Protein AF-A0A0N4WYB5-F1 (afdb_monomer)

Nearest PDB structures (foldseek):
  1hlv-assembly1_A  TM=8.922E-01  e=3.323E-01  Homo sapiens

Organism: Haemonchus placei (NCBI:txid6290)

InterPro domains:
  IPR006600 HTH CenpB-type DNA-binding domain [PF03221] (10-60)
  IPR006600 HTH CenpB-type DNA-binding domain [PS51253] (1-66)
  IPR009057 Homedomain-like superfamily [SSF46689] (5-60)

Radius of gyration: 11.36 Å; Cα contacts (8 Å, |Δi|>4): 43; chains: 1; bounding box: 26×22×30 Å

Sequence (66 aa):
LRVLNFKRLSALLREKVMEATEQGLTLSYAIVRHMAVRLNREHRLNEDFRASKSWIAKFVLECGGD

Structure (mmCIF, N/CA/C/O backbone):
data_AF-A0A0N4WYB5-F1
#
_entry.id   AF-A0A0N4WYB5-F1
#
loop_
_atom_site.group_PDB
_atom_site.id
_atom_site.type_symbol
_atom_site.label_atom_id
_atom_site.label_alt_id
_atom_site.label_comp_id
_atom_site.label_asym_id
_atom_site.label_entity_id
_atom_site.label_seq_id
_atom_site.pdbx_PDB_ins_code
_atom_site.Cartn_x
_atom_site.Cartn_y
_atom_site.Cartn_z
_atom_site.occupancy
_atom_site.B_iso_or_equiv
_atom_site.auth_seq_id
_atom_site.auth_comp_id
_atom_site.auth_asym_id
_atom_site.auth_atom_id
_atom_site.pdbx_PDB_model_num
ATOM 1 N N . LEU A 1 1 ? 15.804 -3.403 -11.055 1.00 77.38 1 LEU A N 1
ATOM 2 C CA . LEU A 1 1 ? 14.896 -2.256 -10.798 1.00 77.38 1 LEU A CA 1
ATOM 3 C C . LEU A 1 1 ? 13.495 -2.667 -10.345 1.00 77.38 1 LEU A C 1
ATOM 5 O O . LEU A 1 1 ? 13.120 -2.302 -9.242 1.00 77.38 1 LEU A O 1
ATOM 9 N N . ARG A 1 2 ? 12.739 -3.461 -11.117 1.00 83.31 2 ARG A N 1
ATOM 10 C CA . ARG A 1 2 ? 11.341 -3.822 -10.794 1.00 83.31 2 ARG A CA 1
ATOM 11 C C . ARG A 1 2 ? 11.122 -4.366 -9.370 1.00 83.31 2 ARG A C 1
ATOM 13 O O . ARG A 1 2 ? 10.239 -3.901 -8.664 1.00 83.31 2 ARG A O 1
ATOM 20 N N . VAL A 1 3 ? 11.966 -5.296 -8.912 1.00 86.56 3 VAL A N 1
ATOM 21 C CA . VAL A 1 3 ? 11.896 -5.849 -7.540 1.00 86.56 3 VAL A CA 1
ATOM 22 C C . VAL A 1 3 ? 12.088 -4.767 -6.470 1.00 86.56 3 VAL A C 1
ATOM 24 O O . VAL A 1 3 ? 11.371 -4.750 -5.473 1.00 86.56 3 VAL A O 1
ATOM 27 N N . LEU A 1 4 ? 13.024 -3.838 -6.683 1.00 92.12 4 LEU A N 1
ATOM 28 C CA . LEU A 1 4 ? 13.259 -2.713 -5.775 1.00 92.12 4 LEU A CA 1
ATOM 29 C C . LEU A 1 4 ? 12.046 -1.771 -5.742 1.00 92.12 4 LEU A C 1
ATOM 31 O O . LEU A 1 4 ? 11.626 -1.348 -4.669 1.00 92.12 4 LEU A O 1
ATOM 35 N N . ASN A 1 5 ? 11.435 -1.514 -6.899 1.00 93.50 5 ASN A N 1
ATOM 36 C CA . ASN A 1 5 ? 10.239 -0.682 -7.014 1.00 93.50 5 ASN A CA 1
ATOM 37 C C . ASN A 1 5 ? 9.033 -1.314 -6.306 1.00 93.50 5 ASN A C 1
ATOM 39 O O . ASN A 1 5 ? 8.282 -0.608 -5.638 1.00 93.50 5 ASN A O 1
ATOM 43 N N . PHE A 1 6 ? 8.872 -2.640 -6.373 1.00 90.81 6 PHE A N 1
A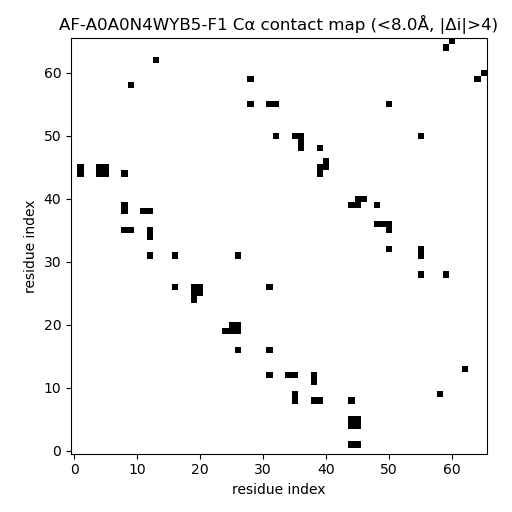TOM 44 C CA . PHE A 1 6 ? 7.865 -3.355 -5.581 1.00 90.81 6 PHE A CA 1
ATOM 45 C C . PHE A 1 6 ? 8.117 -3.259 -4.074 1.00 90.81 6 PHE A C 1
ATOM 47 O O . PHE A 1 6 ? 7.174 -3.021 -3.319 1.00 90.81 6 PHE A O 1
ATOM 54 N N . LYS A 1 7 ? 9.371 -3.406 -3.626 1.00 91.56 7 LYS A N 1
ATOM 55 C CA . LYS A 1 7 ? 9.727 -3.225 -2.209 1.00 91.56 7 LYS A CA 1
ATOM 56 C C . LYS A 1 7 ? 9.4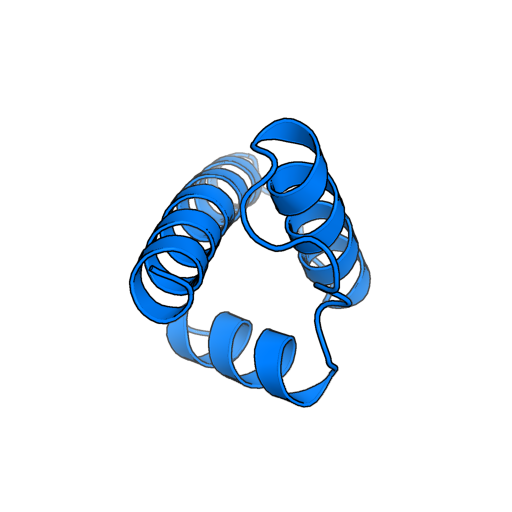00 -1.809 -1.732 1.00 91.56 7 LYS A C 1
ATOM 58 O O . LYS A 1 7 ? 8.774 -1.651 -0.690 1.00 91.56 7 LYS A O 1
ATOM 63 N N . ARG A 1 8 ? 9.750 -0.795 -2.529 1.00 95.19 8 ARG A N 1
ATOM 64 C CA . ARG A 1 8 ? 9.458 0.613 -2.231 1.00 95.19 8 ARG A CA 1
ATOM 65 C C . ARG A 1 8 ? 7.957 0.891 -2.168 1.00 95.19 8 ARG A C 1
ATOM 67 O O . ARG A 1 8 ? 7.506 1.523 -1.222 1.00 95.19 8 ARG A O 1
ATOM 74 N N . LEU A 1 9 ? 7.186 0.370 -3.123 1.00 95.31 9 LEU A N 1
ATOM 75 C CA . LEU A 1 9 ? 5.727 0.485 -3.110 1.00 95.31 9 LEU A CA 1
ATOM 76 C C . LEU A 1 9 ? 5.114 -0.167 -1.865 1.00 95.31 9 LEU A C 1
ATOM 78 O O . LEU A 1 9 ? 4.229 0.412 -1.246 1.00 95.31 9 LEU A O 1
ATOM 82 N N . SER A 1 10 ? 5.599 -1.352 -1.489 1.00 93.62 10 SER A N 1
ATOM 83 C CA . SER A 1 10 ? 5.102 -2.076 -0.312 1.00 93.62 10 SER A CA 1
ATOM 84 C C . SER A 1 10 ? 5.397 -1.315 0.983 1.00 93.62 10 SER A C 1
ATOM 86 O O . SER A 1 10 ? 4.550 -1.277 1.867 1.00 93.62 10 SER A O 1
ATOM 88 N N . ALA A 1 11 ? 6.566 -0.672 1.084 1.00 94.62 11 ALA A N 1
ATOM 89 C CA . ALA A 1 11 ? 6.920 0.161 2.232 1.00 94.62 11 ALA A CA 1
ATOM 90 C C . ALA A 1 11 ? 6.002 1.390 2.359 1.00 94.62 11 ALA A C 1
ATOM 92 O O . ALA A 1 11 ? 5.417 1.594 3.418 1.00 94.62 11 ALA A O 1
ATOM 93 N N . LEU A 1 12 ? 5.804 2.138 1.266 1.00 96.19 12 LEU A N 1
ATOM 94 C CA . LEU A 1 12 ? 4.903 3.301 1.234 1.00 96.19 12 LEU A CA 1
ATOM 95 C C . LEU A 1 12 ? 3.458 2.917 1.571 1.00 96.19 12 LEU A C 1
ATOM 97 O O . LEU A 1 12 ? 2.771 3.610 2.315 1.00 96.19 12 LEU A O 1
ATOM 101 N N . LEU A 1 13 ? 2.988 1.795 1.020 1.00 96.00 13 LEU A N 1
ATOM 102 C CA . LEU A 1 13 ? 1.647 1.301 1.303 1.00 96.00 13 LEU A CA 1
ATOM 103 C C . LEU A 1 13 ? 1.498 0.912 2.775 1.00 96.00 13 LEU A C 1
ATOM 105 O O . LEU A 1 13 ? 0.478 1.233 3.373 1.00 96.00 13 LEU A O 1
ATOM 109 N N . ARG A 1 14 ? 2.505 0.254 3.362 1.00 94.56 14 ARG A N 1
ATOM 110 C CA . ARG A 1 14 ? 2.491 -0.130 4.779 1.00 94.56 14 ARG A CA 1
ATOM 111 C C . ARG A 1 14 ? 2.427 1.088 5.692 1.00 94.56 14 ARG A C 1
ATOM 113 O O . ARG A 1 14 ? 1.627 1.080 6.616 1.00 94.56 14 ARG A O 1
ATOM 120 N N . GLU A 1 15 ? 3.204 2.127 5.407 1.00 94.56 15 GLU A N 1
ATOM 121 C CA . GLU A 1 15 ? 3.156 3.395 6.143 1.00 94.56 15 GLU A CA 1
ATOM 122 C C . GLU A 1 15 ? 1.740 3.992 6.130 1.00 94.56 15 GLU A C 1
ATOM 124 O O . GLU A 1 15 ? 1.164 4.234 7.185 1.00 94.56 15 GLU A O 1
ATOM 129 N N . LYS A 1 16 ? 1.110 4.097 4.951 1.00 94.12 16 LYS A N 1
ATOM 130 C CA . LYS A 1 16 ? -0.262 4.623 4.835 1.00 94.12 16 LYS A CA 1
ATOM 131 C C . LYS A 1 16 ? -1.333 3.748 5.471 1.00 94.12 16 LYS A C 1
ATOM 133 O O . LYS A 1 16 ? -2.327 4.269 5.969 1.00 94.12 16 LYS A O 1
ATOM 138 N N . VAL A 1 17 ? -1.153 2.432 5.444 1.00 92.50 17 VAL A N 1
ATOM 139 C CA . VAL A 1 17 ? -2.047 1.494 6.129 1.00 92.50 17 VAL A CA 1
ATOM 140 C C . VAL A 1 17 ? -1.928 1.657 7.644 1.00 92.50 17 VAL A C 1
ATOM 142 O O . VAL A 1 17 ? -2.954 1.737 8.307 1.00 92.50 17 VAL A O 1
ATOM 145 N N . MET A 1 18 ? -0.711 1.768 8.187 1.00 91.25 18 MET A N 1
ATOM 146 C CA . MET A 1 18 ? -0.498 1.992 9.622 1.00 91.25 18 MET A CA 1
ATOM 147 C C . MET A 1 18 ? -1.069 3.337 10.080 1.00 91.25 18 MET A C 1
ATOM 149 O O . MET A 1 18 ? -1.848 3.344 11.025 1.00 91.25 18 MET A O 1
ATOM 153 N N . GLU A 1 19 ? -0.792 4.435 9.364 1.00 93.06 19 GLU A N 1
ATOM 154 C CA . GLU A 1 19 ? -1.359 5.763 9.668 1.00 93.06 19 GLU A CA 1
ATOM 155 C C . GLU A 1 19 ? -2.897 5.729 9.753 1.00 93.06 19 GLU A C 1
ATOM 157 O O . GLU A 1 19 ? -3.496 6.323 10.647 1.00 93.06 19 GLU A O 1
ATOM 162 N N . ALA A 1 20 ? -3.554 5.038 8.817 1.00 90.8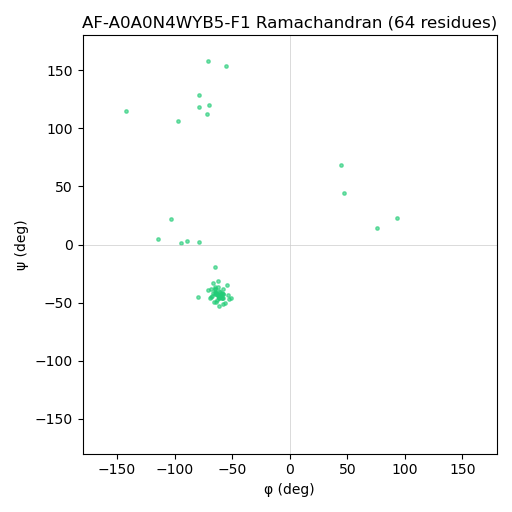8 20 ALA A N 1
ATOM 163 C CA . ALA A 1 20 ? -5.009 4.926 8.793 1.00 90.88 20 ALA A CA 1
ATOM 164 C C . ALA A 1 20 ? -5.545 4.032 9.925 1.00 90.88 20 ALA A C 1
ATOM 166 O O . ALA A 1 20 ? -6.554 4.374 10.542 1.00 90.88 20 ALA A O 1
ATOM 167 N N . THR A 1 21 ? -4.864 2.926 10.233 1.00 89.06 21 THR A N 1
ATOM 168 C CA . THR A 1 21 ? -5.213 2.059 11.368 1.00 89.06 21 THR A CA 1
ATOM 169 C C . THR A 1 21 ? -5.059 2.791 12.704 1.00 89.06 21 THR A C 1
ATOM 171 O O . THR A 1 21 ? -5.939 2.685 13.553 1.00 89.06 21 THR A O 1
ATOM 174 N N . GLU A 1 22 ? -3.997 3.582 12.885 1.00 92.12 22 GLU A N 1
ATOM 175 C CA . GLU A 1 22 ? -3.787 4.423 14.076 1.00 92.12 22 GLU A CA 1
ATOM 176 C C . GLU A 1 22 ? -4.881 5.489 14.239 1.00 92.12 22 GLU A C 1
ATOM 178 O O . GLU A 1 22 ? -5.265 5.825 15.356 1.00 92.12 22 GLU A O 1
ATOM 183 N N . GLN A 1 23 ? -5.446 5.971 13.129 1.00 92.50 23 GLN A N 1
ATOM 184 C CA . GLN A 1 23 ? -6.611 6.865 13.113 1.00 92.50 23 GLN A CA 1
ATOM 185 C C . GLN A 1 23 ? -7.949 6.132 13.335 1.00 92.50 23 GLN A C 1
ATOM 187 O O . GLN A 1 23 ? -9.008 6.757 13.280 1.00 92.50 23 GLN A O 1
ATOM 192 N N . GLY A 1 24 ? -7.931 4.815 13.566 1.00 89.75 24 GLY A N 1
ATOM 193 C CA . GLY A 1 24 ? -9.128 4.001 13.785 1.00 89.75 24 GLY A CA 1
ATOM 194 C C . GLY A 1 24 ? -9.920 3.686 12.513 1.00 89.75 24 GLY A C 1
ATOM 195 O O . GLY A 1 24 ? -11.068 3.247 12.597 1.00 89.75 24 GLY A O 1
ATOM 196 N N . LEU A 1 25 ? -9.345 3.900 11.324 1.00 88.81 25 LEU A N 1
ATOM 197 C CA . LEU A 1 25 ? -10.011 3.594 10.061 1.00 88.81 25 LEU A CA 1
ATOM 198 C C . LEU A 1 25 ? -9.939 2.094 9.766 1.00 88.81 25 LEU A C 1
ATOM 200 O O . LEU A 1 25 ? -8.867 1.494 9.719 1.00 88.81 25 LEU A O 1
ATOM 204 N N . THR A 1 26 ? -11.088 1.485 9.479 1.00 85.88 26 THR A N 1
ATOM 205 C CA . THR A 1 26 ? -11.130 0.109 8.977 1.00 85.88 26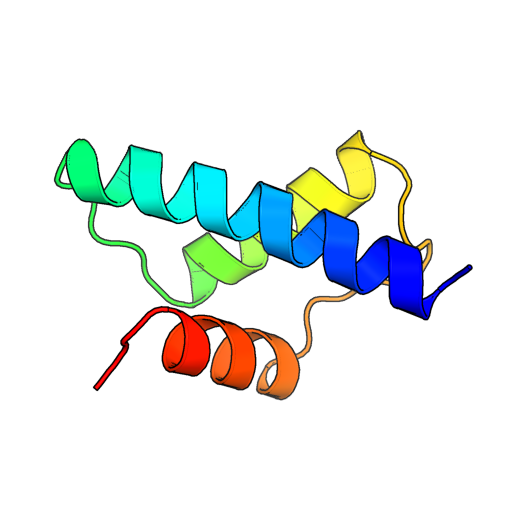 THR A CA 1
ATOM 206 C C . THR A 1 26 ? -10.793 0.082 7.489 1.00 85.88 26 THR A C 1
ATOM 208 O O . THR A 1 26 ? -11.511 0.641 6.656 1.00 85.88 26 THR A O 1
ATOM 211 N N . LEU A 1 27 ? -9.713 -0.608 7.130 1.00 87.12 27 LEU A N 1
ATOM 212 C CA . LEU A 1 27 ? -9.266 -0.719 5.746 1.00 87.12 27 LEU A CA 1
ATOM 213 C C . LEU A 1 27 ? -9.761 -2.016 5.116 1.00 87.12 27 LEU A C 1
ATOM 215 O O . LEU A 1 27 ? -9.243 -3.101 5.367 1.00 87.12 27 LEU A O 1
ATOM 219 N N . SER A 1 28 ? -10.753 -1.897 4.236 1.00 88.81 28 SER A N 1
ATOM 220 C CA . SER A 1 28 ? -11.160 -3.023 3.405 1.00 88.81 28 SER A CA 1
ATOM 221 C C . SER A 1 28 ? -10.100 -3.335 2.350 1.00 88.81 28 SER A C 1
ATOM 223 O O . SER A 1 28 ? -9.331 -2.482 1.897 1.00 88.81 28 SER A O 1
ATOM 225 N N . TYR A 1 29 ? -10.128 -4.568 1.866 1.00 88.88 29 TYR A N 1
ATOM 226 C CA . TYR A 1 29 ? -9.247 -5.042 0.806 1.00 88.88 29 TYR A CA 1
ATOM 227 C C . TYR A 1 29 ? -9.297 -4.180 -0.471 1.00 88.88 29 TYR A C 1
ATOM 229 O O . TYR A 1 29 ? -8.291 -3.983 -1.158 1.00 88.88 29 TYR A O 1
ATOM 237 N N . ALA A 1 30 ? -10.477 -3.637 -0.790 1.00 90.31 30 ALA A N 1
ATOM 238 C CA . ALA A 1 30 ? -10.672 -2.735 -1.920 1.00 90.31 30 ALA A CA 1
ATOM 239 C C . ALA A 1 30 ? -9.981 -1.379 -1.699 1.00 90.31 30 ALA A C 1
ATOM 241 O O . ALA A 1 30 ? -9.376 -0.850 -2.634 1.00 90.31 30 ALA A O 1
ATOM 242 N N . ILE A 1 31 ? -10.014 -0.855 -0.468 1.00 92.12 31 ILE A N 1
ATOM 243 C CA . ILE A 1 31 ? -9.343 0.396 -0.095 1.00 92.12 31 ILE A CA 1
ATOM 244 C C . ILE A 1 31 ? -7.824 0.226 -0.200 1.00 92.12 31 ILE A C 1
ATOM 246 O O . ILE A 1 31 ? -7.177 1.001 -0.903 1.00 92.12 31 ILE A O 1
ATOM 250 N N . VAL A 1 32 ? -7.261 -0.839 0.384 1.00 93.31 32 VAL A N 1
ATOM 251 C CA . VAL A 1 32 ? -5.814 -1.130 0.309 1.00 93.31 32 VAL A CA 1
ATOM 252 C C . VAL A 1 32 ? -5.355 -1.269 -1.146 1.00 93.31 32 VAL A C 1
ATOM 254 O O . VAL A 1 32 ? -4.333 -0.709 -1.547 1.00 93.31 32 VAL A O 1
ATOM 257 N N . ARG A 1 33 ? -6.144 -1.954 -1.985 1.00 95.12 33 ARG A N 1
ATOM 258 C CA . ARG A 1 33 ? -5.869 -2.068 -3.424 1.00 95.12 33 ARG A CA 1
ATOM 259 C C . ARG A 1 33 ? -5.867 -0.710 -4.123 1.00 95.12 33 ARG A C 1
ATOM 261 O O . ARG A 1 33 ? -4.977 -0.448 -4.934 1.00 95.12 33 ARG A O 1
ATOM 268 N N . HIS A 1 34 ? -6.856 0.134 -3.840 1.00 94.31 34 HIS A N 1
ATOM 269 C CA . HIS A 1 34 ? -6.944 1.470 -4.422 1.00 94.31 34 HIS A CA 1
ATOM 270 C C . HIS A 1 34 ? -5.731 2.328 -4.029 1.00 94.31 34 HIS A C 1
ATOM 272 O O . HIS A 1 34 ? -5.094 2.922 -4.901 1.00 94.31 34 HIS A O 1
ATOM 278 N N . MET A 1 35 ? -5.353 2.313 -2.747 1.00 95.19 35 MET A N 1
ATOM 279 C CA . MET A 1 35 ? -4.168 3.007 -2.231 1.00 95.19 35 MET A CA 1
ATOM 280 C C . MET A 1 35 ? -2.884 2.534 -2.920 1.00 95.19 35 MET A C 1
ATOM 282 O O . MET A 1 35 ? -2.099 3.359 -3.379 1.00 95.19 35 MET A O 1
ATOM 286 N N . ALA A 1 36 ? -2.699 1.220 -3.077 1.00 96.19 36 ALA A N 1
ATOM 287 C CA . ALA A 1 36 ? -1.530 0.651 -3.747 1.00 96.19 36 ALA A CA 1
ATOM 288 C C . ALA A 1 36 ? -1.386 1.147 -5.196 1.00 96.19 36 ALA A C 1
ATOM 290 O O . ALA A 1 36 ? -0.298 1.524 -5.633 1.00 96.19 36 ALA A O 1
ATOM 291 N N . VAL A 1 37 ? -2.485 1.154 -5.960 1.00 95.88 37 VAL A N 1
ATOM 292 C CA . VAL A 1 37 ? -2.477 1.625 -7.356 1.00 95.88 37 VAL A CA 1
ATOM 293 C C . VAL A 1 37 ? -2.195 3.124 -7.421 1.00 95.88 37 VAL A C 1
ATOM 295 O O . VAL A 1 37 ? -1.414 3.559 -8.270 1.00 95.88 37 VAL A O 1
ATOM 298 N N . ARG A 1 38 ? -2.802 3.904 -6.522 1.00 95.94 38 ARG A N 1
ATOM 299 C CA . ARG A 1 38 ? -2.601 5.350 -6.435 1.00 95.94 38 ARG A CA 1
ATOM 300 C C . ARG A 1 38 ? -1.142 5.698 -6.121 1.00 95.94 38 ARG A C 1
ATOM 302 O O . ARG A 1 38 ? -0.524 6.400 -6.915 1.00 95.94 38 ARG A O 1
ATOM 309 N N . LEU A 1 39 ? -0.565 5.119 -5.066 1.00 96.75 39 LEU A N 1
ATOM 310 C CA . LEU A 1 39 ? 0.839 5.328 -4.684 1.00 96.75 39 LEU A CA 1
ATOM 311 C C . LEU A 1 39 ? 1.806 4.928 -5.805 1.00 96.75 39 LEU A C 1
ATOM 313 O O . LEU A 1 39 ? 2.764 5.639 -6.102 1.00 96.75 39 LEU A O 1
ATOM 317 N N . ASN A 1 40 ? 1.549 3.810 -6.490 1.00 96.75 40 ASN A N 1
ATOM 318 C CA . ASN A 1 40 ? 2.389 3.399 -7.612 1.00 96.75 40 ASN A CA 1
ATOM 319 C C . ASN A 1 40 ? 2.393 4.432 -8.753 1.00 96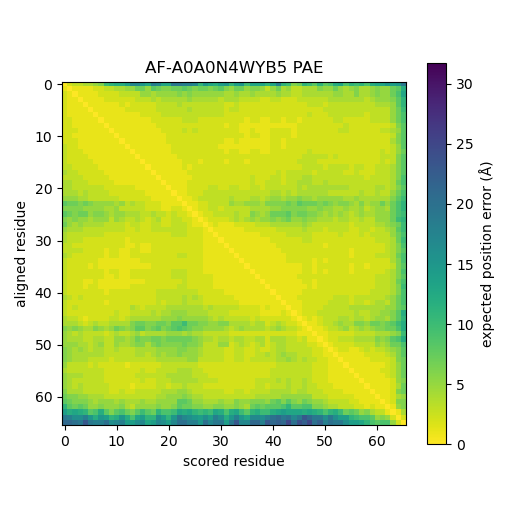.75 40 ASN A C 1
ATOM 321 O O . ASN A 1 40 ? 3.445 4.662 -9.351 1.00 96.75 40 ASN A O 1
ATOM 325 N N . ARG A 1 41 ? 1.233 5.033 -9.056 1.00 95.38 41 ARG A N 1
ATOM 326 C CA . ARG A 1 41 ? 1.098 6.081 -10.082 1.00 95.38 41 ARG A CA 1
ATOM 327 C C . ARG A 1 41 ? 1.782 7.375 -9.655 1.00 95.38 41 ARG A C 1
ATOM 329 O O . ARG A 1 41 ? 2.533 7.934 -10.448 1.00 95.38 41 ARG A O 1
ATOM 336 N N . GLU A 1 42 ? 1.566 7.810 -8.415 1.00 96.31 42 GLU A N 1
ATOM 337 C CA . GLU A 1 42 ? 2.170 9.026 -7.849 1.00 96.31 42 GLU A CA 1
ATOM 338 C C . GLU A 1 42 ? 3.703 8.966 -7.896 1.00 96.31 42 GLU A C 1
ATOM 340 O O . GLU A 1 42 ? 4.352 9.919 -8.322 1.00 96.31 42 GLU A O 1
ATOM 345 N N . HIS A 1 43 ? 4.287 7.814 -7.559 1.00 95.25 43 HIS A N 1
ATOM 346 C CA . HIS A 1 43 ? 5.739 7.625 -7.530 1.00 95.25 43 HIS A CA 1
ATOM 347 C C . HIS A 1 43 ? 6.335 7.037 -8.821 1.00 95.25 43 HIS A C 1
ATOM 349 O O . HIS A 1 43 ? 7.541 6.792 -8.869 1.00 95.25 43 HIS A O 1
ATOM 355 N N . ARG A 1 44 ? 5.514 6.784 -9.855 1.00 94.81 44 ARG A N 1
ATOM 356 C CA . ARG A 1 44 ? 5.916 6.195 -11.151 1.00 94.81 44 ARG A CA 1
ATOM 357 C C . ARG A 1 44 ? 6.810 4.952 -11.008 1.00 94.81 44 ARG A C 1
ATOM 359 O O . ARG A 1 44 ? 7.824 4.810 -11.686 1.00 94.81 44 ARG A O 1
ATOM 366 N N . LEU A 1 45 ? 6.450 4.050 -10.092 1.00 93.81 45 LEU A N 1
ATOM 367 C CA . LEU A 1 45 ? 7.319 2.932 -9.699 1.00 93.81 45 LEU A CA 1
ATOM 368 C C . LEU A 1 4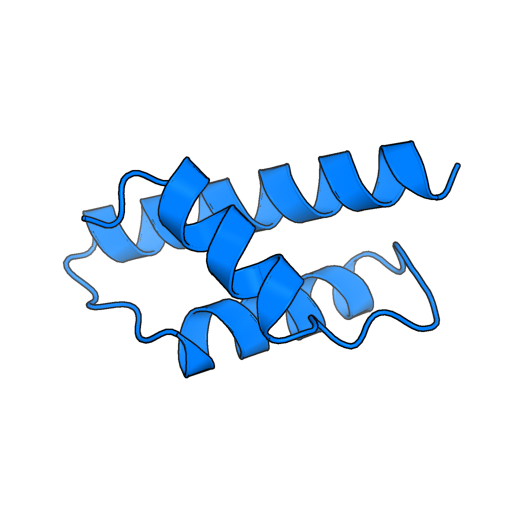5 ? 7.276 1.766 -10.695 1.00 93.81 45 LEU A C 1
ATOM 370 O O . LEU A 1 45 ? 8.313 1.199 -11.035 1.00 93.81 45 LEU A O 1
ATOM 374 N N . ASN A 1 46 ? 6.086 1.368 -11.142 1.00 92.81 46 ASN A N 1
ATOM 375 C CA . ASN A 1 46 ? 5.904 0.245 -12.061 1.00 92.81 46 ASN A CA 1
ATOM 376 C C . ASN A 1 46 ? 4.787 0.580 -13.060 1.00 92.81 46 ASN A C 1
ATOM 378 O O . ASN A 1 46 ? 3.632 0.697 -12.652 1.00 92.81 46 ASN A O 1
ATOM 382 N N . GLU A 1 47 ? 5.107 0.711 -14.348 1.00 87.88 47 GLU A N 1
ATOM 383 C CA . GLU A 1 47 ? 4.163 1.188 -15.379 1.00 87.88 47 GLU A CA 1
ATOM 384 C C . GLU A 1 47 ? 2.891 0.325 -15.490 1.00 87.88 47 GLU A C 1
ATOM 386 O O . GLU A 1 47 ? 1.789 0.864 -15.555 1.00 87.88 47 GLU A O 1
ATOM 391 N N . ASP A 1 48 ? 3.011 -0.999 -15.356 1.00 87.06 48 ASP A N 1
ATOM 392 C CA . ASP A 1 48 ? 1.888 -1.943 -15.502 1.00 87.06 48 ASP A CA 1
ATOM 393 C C . ASP A 1 48 ? 1.331 -2.488 -14.180 1.00 87.06 48 ASP A C 1
ATOM 395 O O . ASP A 1 48 ? 0.743 -3.575 -14.120 1.00 87.06 48 ASP A O 1
ATOM 399 N N . PHE A 1 49 ? 1.539 -1.789 -13.067 1.00 91.62 49 PHE A N 1
ATOM 400 C CA . PHE A 1 49 ? 1.051 -2.285 -11.785 1.00 91.62 49 PHE A CA 1
ATOM 401 C C . PHE A 1 49 ? -0.477 -2.217 -11.682 1.00 91.62 49 PHE A C 1
ATOM 403 O O . PHE A 1 49 ? -1.084 -1.149 -11.718 1.00 91.62 49 PHE A O 1
ATOM 410 N N . ARG A 1 50 ? -1.101 -3.386 -11.488 1.00 88.69 50 ARG A N 1
ATOM 411 C CA . ARG A 1 50 ? -2.563 -3.541 -11.362 1.00 88.69 50 ARG A CA 1
ATOM 412 C C . ARG A 1 50 ? -3.033 -4.011 -9.985 1.00 88.69 50 ARG A C 1
ATOM 414 O O . ARG A 1 50 ? -4.226 -4.289 -9.835 1.00 88.69 50 ARG A O 1
ATOM 421 N N . ALA A 1 51 ? -2.117 -4.134 -9.017 1.00 89.75 51 ALA A N 1
ATOM 422 C CA . ALA A 1 51 ? -2.380 -4.681 -7.683 1.00 89.75 51 ALA A CA 1
ATOM 423 C C . ALA A 1 51 ? -3.227 -5.967 -7.749 1.00 89.75 51 ALA A C 1
ATOM 425 O O . ALA A 1 51 ? -4.413 -5.958 -7.419 1.00 89.75 51 ALA A O 1
ATOM 426 N N . SER A 1 52 ? -2.661 -7.062 -8.274 1.00 91.19 52 SER A N 1
ATOM 427 C CA . SER A 1 52 ? -3.412 -8.317 -8.434 1.00 91.19 52 SER A CA 1
ATOM 428 C C . SER A 1 52 ? -4.016 -8.779 -7.101 1.00 91.19 52 SER A C 1
ATOM 430 O O . SER A 1 52 ? -3.491 -8.459 -6.033 1.00 91.19 52 SER A O 1
ATOM 432 N N . LYS A 1 53 ? -5.117 -9.547 -7.155 1.00 90.00 53 LYS A N 1
ATOM 433 C CA . LYS A 1 53 ? -5.767 -10.072 -5.939 1.00 90.00 53 LYS A CA 1
ATOM 434 C C . LYS A 1 53 ? -4.754 -10.812 -5.057 1.00 90.00 53 LYS A C 1
ATOM 436 O O . LYS A 1 53 ? -4.646 -10.511 -3.881 1.00 90.00 53 LYS A O 1
ATOM 441 N N . SER A 1 54 ? -3.944 -11.688 -5.648 1.00 91.12 54 SER A N 1
ATOM 442 C CA . SER A 1 54 ? -2.917 -12.459 -4.938 1.00 91.12 54 SER A CA 1
ATOM 443 C C . 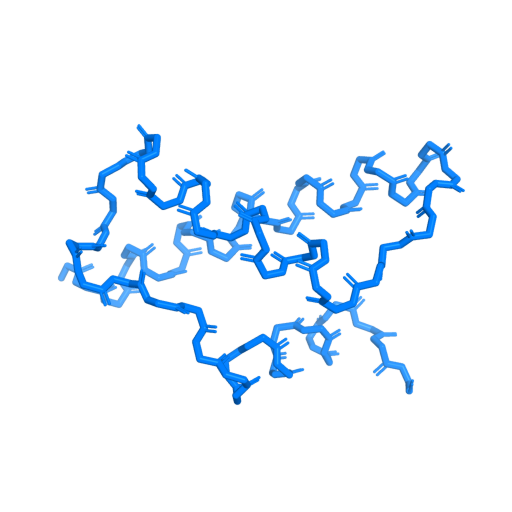SER A 1 54 ? -1.835 -11.581 -4.301 1.00 91.12 54 SER A C 1
ATOM 445 O O . SER A 1 54 ? -1.364 -11.888 -3.212 1.00 91.12 54 SER A O 1
ATOM 447 N N . TRP A 1 55 ? -1.446 -10.480 -4.954 1.00 91.00 55 TRP A N 1
ATOM 448 C CA . TRP A 1 55 ? -0.455 -9.556 -4.399 1.00 91.00 55 TRP A CA 1
ATOM 449 C C . TRP A 1 55 ? -1.001 -8.811 -3.179 1.00 91.00 55 TRP A C 1
ATOM 451 O O . TRP A 1 55 ? -0.324 -8.749 -2.158 1.00 91.00 55 TRP A O 1
ATOM 461 N N . ILE A 1 56 ? -2.240 -8.309 -3.255 1.00 91.88 56 ILE A N 1
ATOM 462 C CA . ILE A 1 56 ? -2.887 -7.662 -2.105 1.00 91.88 56 ILE A CA 1
ATOM 463 C C . ILE A 1 56 ? -3.126 -8.670 -0.977 1.00 91.88 56 ILE A C 1
ATOM 465 O O . ILE A 1 56 ? -2.923 -8.316 0.176 1.00 91.88 56 ILE A O 1
ATOM 469 N N . ALA A 1 57 ? -3.468 -9.927 -1.286 1.00 90.25 57 ALA A N 1
ATOM 470 C CA . ALA A 1 57 ? -3.668 -10.973 -0.272 1.00 90.25 57 ALA A CA 1
ATOM 471 C C . ALA A 1 57 ? -2.411 -11.155 0.554 1.00 90.25 57 ALA A C 1
ATOM 473 O O . ALA A 1 57 ? -2.442 -11.077 1.777 1.00 90.25 57 ALA A O 1
ATOM 474 N N . LYS A 1 58 ? -1.299 -11.338 -0.158 1.00 90.38 58 LYS A N 1
ATOM 475 C CA . LYS A 1 58 ? 0.008 -11.505 0.446 1.00 90.38 58 LYS A CA 1
ATOM 476 C C . LYS A 1 58 ? 0.399 -10.281 1.272 1.00 90.38 58 LYS A C 1
ATOM 478 O O . LYS A 1 58 ? 0.862 -10.443 2.389 1.00 90.38 58 LYS A O 1
ATOM 483 N N . PHE A 1 59 ? 0.173 -9.077 0.747 1.00 90.50 59 PHE A N 1
ATOM 484 C CA . PHE A 1 59 ? 0.464 -7.842 1.470 1.00 90.50 59 PHE A CA 1
ATOM 485 C C 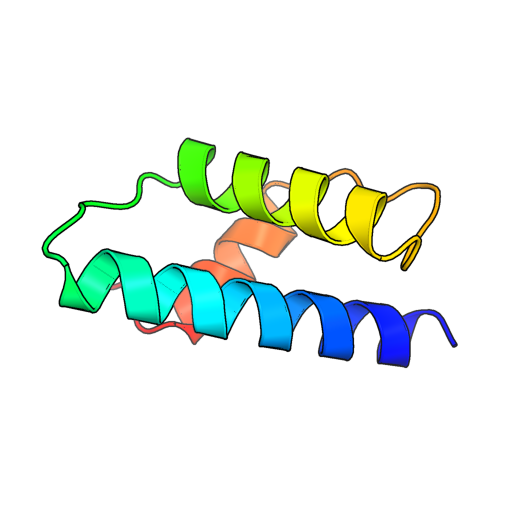. PHE A 1 59 ? -0.344 -7.718 2.774 1.00 90.50 59 PHE A C 1
ATOM 487 O O . PHE A 1 59 ? 0.229 -7.397 3.808 1.00 90.50 59 PHE A O 1
ATOM 494 N N . VAL A 1 60 ? -1.654 -7.991 2.742 1.00 86.56 60 VAL A N 1
ATOM 495 C CA . VAL A 1 60 ? -2.525 -7.909 3.929 1.00 86.56 60 VAL A CA 1
ATOM 496 C C . VAL A 1 60 ? -2.134 -8.956 4.978 1.00 86.56 60 VAL A C 1
ATOM 498 O O . VAL A 1 60 ? -2.023 -8.612 6.150 1.00 86.56 60 VAL A O 1
ATOM 501 N N . LEU A 1 61 ? -1.836 -10.192 4.558 1.00 85.94 61 LEU A N 1
ATOM 502 C CA . LEU A 1 61 ? -1.294 -11.242 5.434 1.00 85.94 61 LEU A CA 1
ATOM 503 C C . LEU A 1 61 ? 0.024 -10.803 6.096 1.00 85.94 61 LEU A C 1
ATOM 505 O O . LEU A 1 61 ? 0.187 -10.928 7.304 1.00 85.94 61 LEU A O 1
ATOM 509 N N . GLU A 1 62 ? 0.954 -10.223 5.331 1.00 84.56 62 GLU A N 1
ATOM 510 C CA . GLU A 1 62 ? 2.225 -9.695 5.859 1.00 84.56 62 GLU A CA 1
ATOM 511 C C . GLU A 1 62 ? 2.048 -8.511 6.828 1.00 84.56 62 GLU A C 1
ATOM 513 O O . GLU A 1 62 ? 2.967 -8.194 7.582 1.00 84.56 62 GLU A O 1
ATOM 518 N N . CYS A 1 63 ? 0.899 -7.836 6.798 1.00 77.62 63 CYS A N 1
ATOM 519 C CA . CYS A 1 63 ? 0.545 -6.761 7.723 1.00 77.62 63 CYS A CA 1
ATOM 520 C C . CYS A 1 63 ? -0.171 -7.257 8.993 1.00 77.62 63 CYS A C 1
ATOM 522 O O . CYS A 1 63 ? -0.529 -6.423 9.820 1.00 77.62 63 CYS A O 1
ATOM 524 N N . GLY A 1 64 ? -0.348 -8.573 9.167 1.00 66.62 64 GLY A N 1
ATOM 525 C CA . GLY A 1 64 ? -0.976 -9.166 10.353 1.00 66.62 64 GLY A CA 1
ATOM 526 C C . GLY A 1 64 ? -2.480 -9.414 10.222 1.00 66.62 64 GLY A C 1
ATOM 527 O O . GLY A 1 64 ? -3.170 -9.454 11.234 1.00 66.62 64 GLY A O 1
ATOM 528 N N . GLY A 1 65 ? -3.005 -9.533 8.997 1.00 56.09 65 GLY A N 1
ATOM 529 C CA . GLY A 1 65 ? -4.379 -9.992 8.791 1.00 56.09 65 GLY A CA 1
ATOM 530 C C . GLY A 1 65 ? -4.510 -11.487 9.090 1.00 56.09 65 GLY A C 1
ATOM 531 O O . GLY A 1 65 ? -3.948 -12.284 8.338 1.00 56.09 65 GLY A O 1
ATOM 532 N N . ASP A 1 66 ? -5.234 -11.824 10.160 1.00 46.81 66 ASP A N 1
ATOM 533 C CA . ASP A 1 66 ? -5.771 -13.168 10.435 1.00 46.81 66 ASP A CA 1
ATOM 534 C C . ASP A 1 66 ? -6.946 -13.513 9.499 1.00 46.81 66 ASP A C 1
ATOM 536 O O . ASP A 1 66 ? -7.778 -12.613 9.215 1.00 46.81 66 ASP A O 1
#

Mean predicted aligned error: 3.47 Å

Solvent-accessible surface area (backbone atoms only — not comparable to full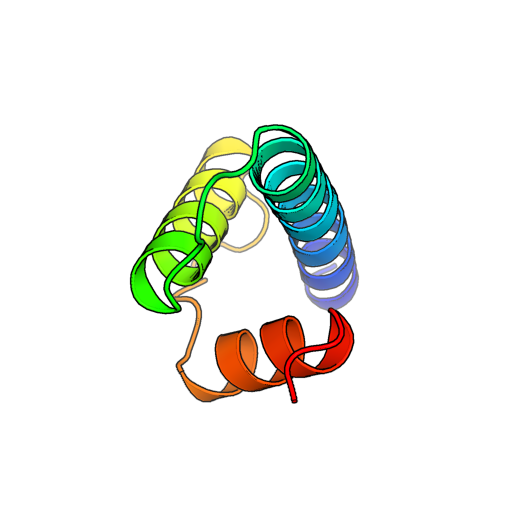-atom values): 3928 Å² total; per-residue (Å²): 108,67,70,58,34,51,53,51,47,52,51,56,44,50,51,56,50,49,58,38,46,76,72,69,48,84,80,49,75,68,54,55,41,52,50,46,43,48,53,31,60,78,67,68,51,51,96,83,63,75,61,50,72,70,58,51,50,51,52,44,45,75,71,70,56,128

Foldseek 3Di:
DLVVLVVVLLVVLLVVVVVCVVVVHDDDLVNSQVSSVVSCVVVVSDPPDNCDPVNSVVSVVVSPDD

Secondary structure (DSSP, 8-state):
-HHHHHHHHHHHHHHHHHHHHHTT----HHHHHHHHHHHHHHTT--TT----HHHHHHHHHHTT--

pLDDT: mean 89.78, std 8.48, range [46.81, 96.75]